Protein AF-A0A2W1BBW3-F1 (afdb_monomer_lite)

Secondary structure (DSSP, 8-state):
----HHHHIIIIITTTTT---PPTT-----PPP---SSPPPPP--PPPSEEEE--TT-SSPEEEETTTSBBTTSPBPTTSHHHHHHHHHHHHTTSPPPP-------TTS-TTSS-SS-TTS-TTSS--------------

InterPro domains:
  IPR002466 Adenosine deaminase/editase [PF02137] (9-95)
  IPR002466 Adenosine deaminase/editase [PS50141] (9-91)

pLDDT: mean 72.71, std 24.2, range [27.56, 95.0]

Foldseek 3Di:
DDDPVVVQCVQQVVCVVPDDDDDPPDDRDRDDDDDDPDDDDDDPDDDDQWAWADDPVDPDIAIAGNVPCDGPVRHHDCPDPVNVVVVVVVVPVPDDPDPPPPPPPPVPDDPPPPDPPPCPPPVDPDPPPDPPRPPPPPDD

Structure (mmCIF, N/CA/C/O backbone):
data_AF-A0A2W1BBW3-F1
#
_entry.id   AF-A0A2W1BBW3-F1
#
loop_
_atom_site.group_PDB
_atom_site.id
_atom_site.type_symbol
_atom_site.label_atom_id
_atom_site.label_alt_id
_atom_site.label_comp_id
_atom_site.label_asym_id
_atom_site.label_entity_id
_atom_site.label_seq_id
_atom_site.pdbx_PDB_ins_code
_atom_site.Cartn_x
_atom_site.Cartn_y
_atom_site.Cartn_z
_atom_site.occupancy
_atom_site.B_iso_or_equiv
_atom_site.auth_seq_id
_atom_site.auth_comp_id
_atom_site.auth_asym_id
_atom_site.auth_atom_id
_atom_site.pdbx_PDB_model_num
ATOM 1 N N . MET A 1 1 ? 25.800 12.587 1.551 1.00 49.25 1 MET A N 1
ATOM 2 C CA . MET A 1 1 ? 24.917 11.698 2.343 1.00 49.25 1 MET A CA 1
ATOM 3 C C . MET A 1 1 ? 25.154 10.276 1.869 1.00 49.25 1 MET A C 1
ATOM 5 O O . MET A 1 1 ? 24.979 10.025 0.685 1.00 49.25 1 MET A O 1
ATOM 9 N N . SER A 1 2 ? 25.646 9.383 2.730 1.00 53.69 2 SER A N 1
ATOM 10 C CA . SER A 1 2 ? 25.863 7.979 2.363 1.00 53.69 2 SER A CA 1
ATOM 11 C C . SER A 1 2 ? 24.514 7.246 2.245 1.00 53.69 2 SER A C 1
ATOM 13 O O . SER A 1 2 ? 23.645 7.451 3.097 1.00 53.69 2 SER A O 1
ATOM 15 N N . PRO A 1 3 ? 24.298 6.413 1.209 1.00 59.84 3 PRO A N 1
ATOM 16 C CA . PRO A 1 3 ? 23.085 5.605 1.088 1.00 59.84 3 PRO A CA 1
ATOM 17 C C . PRO A 1 3 ? 22.960 4.643 2.273 1.00 59.84 3 PRO A C 1
ATOM 19 O O . PRO A 1 3 ? 23.948 4.023 2.659 1.00 59.84 3 PRO A O 1
ATOM 22 N N . CYS A 1 4 ? 21.759 4.481 2.835 1.00 68.81 4 CYS A N 1
ATOM 23 C CA . CYS A 1 4 ? 21.488 3.480 3.871 1.00 68.81 4 CYS A CA 1
ATOM 24 C C . CYS A 1 4 ? 21.559 2.067 3.248 1.00 68.81 4 CYS A C 1
ATOM 26 O O . CYS A 1 4 ? 20.610 1.672 2.561 1.00 68.81 4 CYS A O 1
ATOM 28 N N . PRO A 1 5 ? 22.630 1.275 3.473 1.00 79.88 5 PRO A N 1
ATOM 29 C CA . PRO A 1 5 ? 22.895 0.071 2.673 1.00 79.88 5 PRO A CA 1
ATOM 30 C C . PRO A 1 5 ? 21.819 -1.003 2.855 1.00 79.88 5 PRO A C 1
ATOM 32 O O . PRO A 1 5 ? 21.435 -1.696 1.913 1.00 79.88 5 PRO A O 1
ATOM 35 N N . TRP A 1 6 ? 21.279 -1.099 4.071 1.00 87.06 6 TRP A N 1
ATOM 36 C CA . TRP A 1 6 ? 20.236 -2.054 4.435 1.00 87.06 6 TRP A CA 1
ATOM 37 C C . TRP A 1 6 ? 18.918 -1.792 3.707 1.00 87.06 6 TRP A C 1
ATOM 39 O O . TRP A 1 6 ? 18.293 -2.740 3.230 1.00 87.06 6 TRP A O 1
ATOM 49 N N . SER A 1 7 ? 18.527 -0.521 3.572 1.00 88.12 7 SER A N 1
ATOM 50 C CA . SER A 1 7 ? 17.299 -0.124 2.882 1.00 88.12 7 SER A CA 1
ATOM 51 C C . SER A 1 7 ? 17.415 -0.371 1.380 1.00 88.12 7 SER A C 1
ATOM 53 O O . SER A 1 7 ? 16.543 -1.018 0.808 1.00 88.12 7 SER A O 1
ATOM 55 N N . CYS A 1 8 ? 18.525 0.031 0.748 1.00 87.38 8 CYS A N 1
ATOM 56 C CA . CYS A 1 8 ? 18.758 -0.244 -0.677 1.00 87.38 8 CYS A CA 1
ATOM 57 C C . CYS A 1 8 ? 18.721 -1.751 -0.971 1.00 87.38 8 CYS A C 1
ATOM 59 O O . CYS A 1 8 ? 18.045 -2.200 -1.902 1.00 87.38 8 CYS A O 1
ATOM 61 N N . ARG A 1 9 ? 19.392 -2.546 -0.125 1.00 92.06 9 ARG A N 1
ATOM 62 C CA . ARG A 1 9 ? 19.375 -4.008 -0.217 1.00 92.06 9 ARG A CA 1
ATOM 63 C C . ARG A 1 9 ? 17.955 -4.564 -0.081 1.00 92.06 9 ARG A C 1
ATOM 65 O O . ARG A 1 9 ? 17.585 -5.439 -0.853 1.00 92.06 9 ARG A O 1
ATOM 72 N N . ALA A 1 10 ? 17.171 -4.089 0.886 1.00 92.44 10 ALA A N 1
ATOM 73 C CA . ALA A 1 10 ? 15.816 -4.583 1.130 1.00 92.44 10 ALA A CA 1
ATOM 74 C C . ALA A 1 10 ? 14.828 -4.259 0.002 1.00 92.44 10 ALA A C 1
ATOM 76 O O . ALA A 1 10 ? 14.017 -5.117 -0.328 1.00 92.44 10 ALA A O 1
ATOM 77 N N . ILE A 1 11 ? 14.906 -3.053 -0.569 1.00 91.50 11 ILE A N 1
ATOM 78 C CA . ILE A 1 11 ? 13.933 -2.561 -1.553 1.00 91.50 11 ILE A CA 1
ATOM 79 C C . ILE A 1 11 ? 14.164 -3.154 -2.947 1.00 91.50 11 ILE A C 1
ATOM 81 O O . ILE A 1 11 ? 13.206 -3.571 -3.588 1.00 91.50 11 ILE A O 1
ATOM 85 N N . CYS A 1 12 ? 15.410 -3.201 -3.427 1.00 90.44 12 CYS A N 1
ATOM 86 C CA . CYS A 1 12 ? 15.706 -3.699 -4.780 1.00 90.44 12 CYS A CA 1
ATOM 87 C C . CYS A 1 12 ? 16.948 -4.599 -4.857 1.00 90.44 12 CYS A C 1
ATOM 89 O O . CYS A 1 12 ? 16.969 -5.540 -5.647 1.00 90.44 12 CYS A O 1
ATOM 91 N N . GLY A 1 13 ? 17.961 -4.385 -4.009 1.00 90.31 13 GLY A N 1
ATOM 92 C CA . GLY A 1 13 ? 19.257 -5.060 -4.162 1.00 90.31 13 GLY A CA 1
ATOM 93 C C . GLY A 1 13 ? 19.244 -6.580 -3.940 1.00 90.31 13 GLY A C 1
ATOM 94 O O . GLY A 1 13 ? 20.046 -7.287 -4.537 1.00 90.31 13 GLY A O 1
ATOM 95 N N . ARG A 1 14 ? 18.342 -7.127 -3.110 1.00 93.06 14 ARG A N 1
ATOM 96 C CA . ARG A 1 14 ? 18.263 -8.589 -2.872 1.00 93.06 14 ARG A CA 1
ATOM 97 C C . ARG A 1 14 ? 17.847 -9.389 -4.105 1.00 93.06 14 ARG A C 1
ATOM 99 O O . ARG A 1 14 ? 18.249 -10.540 -4.220 1.00 93.06 14 ARG A O 1
ATOM 106 N N . ILE A 1 15 ? 17.021 -8.803 -4.967 1.00 92.62 15 ILE A N 1
ATOM 107 C CA . ILE A 1 15 ? 16.443 -9.481 -6.136 1.00 92.62 15 ILE A CA 1
ATOM 108 C C . ILE A 1 15 ? 17.166 -9.129 -7.435 1.00 92.62 15 ILE A C 1
ATOM 110 O O . ILE A 1 15 ? 16.968 -9.795 -8.442 1.00 92.62 15 ILE A O 1
ATOM 114 N N . GLU A 1 16 ? 18.025 -8.113 -7.403 1.00 91.62 16 GLU A N 1
ATOM 115 C CA . GLU A 1 16 ? 18.719 -7.555 -8.561 1.00 91.62 16 GLU A CA 1
ATOM 116 C C . GLU A 1 16 ? 19.478 -8.595 -9.393 1.00 91.62 16 GLU A C 1
ATOM 118 O O . GLU A 1 16 ? 19.398 -8.566 -10.614 1.00 91.62 16 GLU A O 1
ATOM 123 N N . ALA A 1 17 ? 20.166 -9.538 -8.747 1.00 89.44 17 ALA A N 1
ATOM 124 C CA . ALA A 1 17 ? 20.922 -10.579 -9.444 1.00 89.44 17 ALA A CA 1
ATOM 125 C C . ALA A 1 17 ? 20.040 -11.689 -10.050 1.00 89.44 17 ALA A C 1
ATOM 127 O O . ALA A 1 17 ? 20.512 -12.453 -10.887 1.00 89.44 17 ALA A O 1
ATOM 128 N N . TYR A 1 18 ? 18.780 -11.799 -9.618 1.00 90.25 18 TYR A N 1
ATOM 129 C CA . TYR A 1 18 ? 17.866 -12.881 -10.000 1.00 90.25 18 TYR A CA 1
ATOM 130 C C . TYR A 1 18 ? 16.769 -12.422 -10.963 1.00 90.25 18 TYR A C 1
ATOM 132 O O . TYR A 1 18 ? 16.128 -13.251 -11.604 1.00 90.25 18 TYR A O 1
ATOM 140 N N . ILE A 1 19 ? 16.532 -11.112 -11.054 1.00 89.62 19 ILE A N 1
ATOM 141 C CA . ILE A 1 19 ? 15.501 -10.537 -11.910 1.00 89.62 19 ILE A CA 1
ATOM 142 C C . ILE A 1 19 ? 16.100 -10.171 -13.270 1.00 89.62 19 ILE A C 1
ATOM 144 O O . ILE A 1 19 ? 16.796 -9.172 -13.434 1.00 89.62 19 ILE A O 1
ATOM 148 N N . SER A 1 20 ? 15.832 -11.006 -14.267 1.00 86.06 20 SER A N 1
ATOM 149 C CA . SER A 1 20 ? 16.217 -10.785 -15.660 1.00 86.06 20 SER A CA 1
ATOM 150 C C . SER A 1 20 ? 15.004 -10.964 -16.575 1.00 86.06 20 SER A C 1
ATOM 152 O O . SER A 1 20 ? 13.997 -11.550 -16.182 1.00 86.06 20 SER A O 1
ATOM 154 N N . CYS A 1 21 ? 15.080 -10.417 -17.790 1.00 87.19 21 CYS A N 1
ATOM 155 C CA . CYS A 1 21 ? 14.070 -10.619 -18.837 1.00 87.19 21 CYS A CA 1
ATOM 156 C C . CYS A 1 21 ? 12.637 -10.177 -18.466 1.00 87.19 21 CYS A C 1
ATOM 158 O O . CYS A 1 21 ? 11.667 -10.836 -18.837 1.00 87.19 21 CYS A O 1
ATOM 160 N N . LEU A 1 22 ? 12.485 -9.051 -17.757 1.00 85.12 22 LEU A N 1
ATOM 161 C CA . LEU A 1 22 ? 11.165 -8.462 -17.526 1.00 85.12 22 LEU A CA 1
ATOM 162 C C . LEU A 1 22 ? 10.555 -8.002 -18.860 1.00 85.12 22 LEU A C 1
ATOM 164 O O . LEU A 1 22 ? 11.232 -7.323 -19.638 1.00 85.12 22 LEU A O 1
ATOM 168 N N . PRO A 1 23 ? 9.289 -8.346 -19.141 1.00 87.44 23 PRO A N 1
ATOM 169 C CA . PRO A 1 23 ? 8.652 -7.906 -20.365 1.00 87.44 23 PRO A CA 1
ATOM 170 C C . PRO A 1 23 ? 8.393 -6.388 -20.304 1.00 87.44 23 PRO A C 1
ATOM 172 O O . PRO A 1 23 ? 8.046 -5.870 -19.241 1.00 87.44 23 PRO A O 1
ATOM 175 N N . PRO A 1 24 ? 8.513 -5.643 -21.415 1.00 81.50 24 PRO A N 1
ATOM 176 C CA . PRO A 1 24 ? 8.148 -4.227 -21.433 1.00 81.50 24 PRO A CA 1
ATOM 177 C C . PRO A 1 24 ? 6.686 -4.011 -20.985 1.00 81.50 24 PRO A C 1
ATOM 179 O O . PRO A 1 24 ? 5.826 -4.830 -21.324 1.00 81.50 24 PRO A O 1
ATOM 182 N N . PRO A 1 25 ? 6.360 -2.934 -20.238 1.00 86.06 25 PRO A N 1
ATOM 183 C CA . PRO A 1 25 ? 7.211 -1.829 -19.768 1.00 86.06 25 PRO A CA 1
ATOM 184 C C . PRO A 1 25 ? 7.861 -2.070 -18.386 1.00 86.06 25 PRO A C 1
ATOM 186 O O . PRO A 1 25 ? 8.369 -1.135 -17.756 1.00 86.06 25 PRO A O 1
ATOM 189 N N . PHE A 1 26 ? 7.801 -3.299 -17.871 1.00 87.94 26 PHE A N 1
ATOM 190 C CA . PHE A 1 26 ? 8.253 -3.612 -16.521 1.00 87.94 26 PHE A CA 1
ATOM 191 C C . PHE A 1 26 ? 9.779 -3.584 -16.429 1.00 87.94 26 PHE A C 1
ATOM 193 O O . PHE A 1 26 ? 10.493 -4.097 -17.286 1.00 87.94 26 PHE A O 1
ATOM 200 N N . HIS A 1 27 ? 10.282 -2.983 -15.358 1.00 88.44 27 HIS A N 1
ATOM 201 C CA . HIS A 1 27 ? 11.704 -2.912 -15.052 1.00 88.44 27 HIS A CA 1
ATOM 202 C C . HIS A 1 27 ? 11.895 -2.876 -13.534 1.00 88.44 27 HIS A C 1
ATOM 204 O O . HIS A 1 27 ? 10.984 -2.514 -12.785 1.00 88.44 27 HIS A O 1
ATOM 210 N N . LEU A 1 28 ? 13.088 -3.244 -13.065 1.00 90.25 28 LEU A N 1
ATOM 211 C CA . LEU A 1 28 ? 13.433 -3.120 -11.652 1.00 90.25 28 LEU A CA 1
ATOM 212 C C . LEU A 1 28 ? 13.624 -1.638 -11.297 1.00 90.25 28 LEU A C 1
ATOM 214 O O . LEU A 1 28 ? 14.643 -1.035 -11.638 1.00 90.25 28 LEU A O 1
ATOM 218 N N . ALA A 1 29 ? 12.650 -1.056 -10.599 1.00 90.56 29 ALA A N 1
ATOM 219 C CA . ALA A 1 29 ? 12.726 0.325 -10.139 1.00 90.56 29 ALA A CA 1
ATOM 220 C C . ALA A 1 29 ? 13.730 0.483 -8.981 1.00 90.56 29 ALA A C 1
ATOM 222 O O . ALA A 1 29 ? 13.730 -0.292 -8.021 1.00 90.56 29 ALA A O 1
ATOM 223 N N . ARG A 1 30 ? 14.558 1.534 -9.049 1.00 88.81 30 ARG A N 1
ATOM 224 C CA . ARG A 1 30 ? 15.504 1.929 -7.990 1.00 88.81 30 ARG A CA 1
ATOM 225 C C . ARG A 1 30 ? 15.132 3.309 -7.456 1.00 88.81 30 ARG A C 1
ATOM 227 O O . ARG A 1 30 ? 15.626 4.311 -7.973 1.00 88.81 30 ARG A O 1
ATOM 234 N N . PR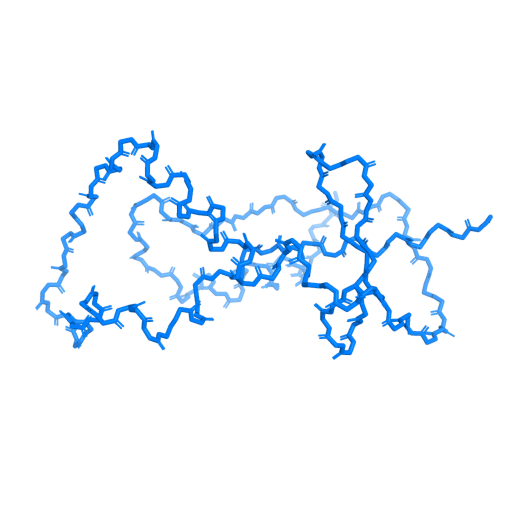O A 1 31 ? 14.229 3.389 -6.468 1.00 89.50 31 PRO A N 1
ATOM 235 C CA . PRO A 1 31 ? 13.813 4.674 -5.932 1.00 89.50 31 PRO A CA 1
ATOM 236 C C . PRO A 1 31 ? 14.969 5.360 -5.198 1.00 89.50 31 PRO A C 1
ATOM 238 O O . PRO A 1 31 ? 15.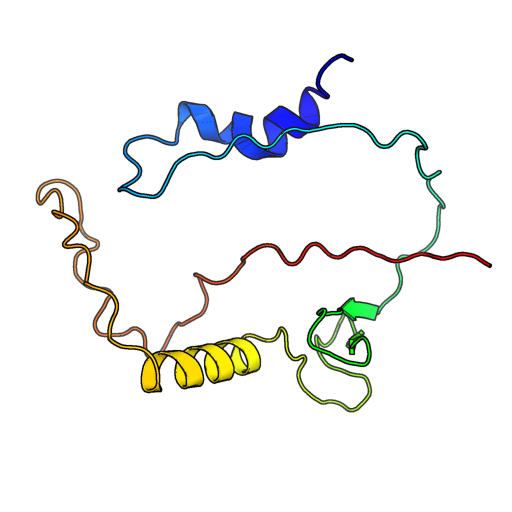822 4.704 -4.594 1.00 89.50 31 PRO A O 1
ATOM 241 N N . LEU A 1 32 ? 14.969 6.693 -5.209 1.00 89.94 32 LEU A N 1
ATOM 242 C CA . LEU A 1 32 ? 15.863 7.475 -4.365 1.00 89.94 32 LEU A CA 1
ATOM 243 C C . LEU A 1 32 ? 15.470 7.261 -2.899 1.00 89.94 32 LEU A C 1
ATOM 245 O O . LEU A 1 32 ? 14.353 7.579 -2.494 1.00 89.94 32 LEU A O 1
ATOM 249 N N . LEU A 1 33 ? 16.397 6.732 -2.104 1.00 87.62 33 LEU A N 1
ATOM 250 C CA . LEU A 1 33 ? 16.202 6.532 -0.672 1.00 87.62 33 LEU A CA 1
ATOM 251 C C . LEU A 1 33 ? 16.944 7.623 0.096 1.00 87.62 33 LEU A C 1
ATOM 253 O O . LEU A 1 33 ? 18.145 7.818 -0.088 1.00 87.62 33 LEU A O 1
ATOM 257 N N . SER A 1 34 ? 16.230 8.311 0.980 1.00 87.38 34 SER A N 1
ATOM 258 C CA . SER A 1 34 ? 16.795 9.321 1.869 1.00 87.38 34 SER A CA 1
ATOM 259 C C . SER A 1 34 ? 16.296 9.106 3.290 1.00 87.38 34 SER A C 1
ATOM 261 O O . SER A 1 34 ? 15.215 8.562 3.515 1.00 87.38 34 SER A O 1
ATOM 263 N N . ARG A 1 35 ? 17.100 9.540 4.256 1.00 84.44 35 ARG A N 1
ATOM 264 C CA . ARG A 1 35 ? 16.702 9.580 5.660 1.00 84.44 35 ARG A CA 1
ATOM 265 C C . ARG A 1 35 ? 15.945 10.881 5.914 1.00 84.44 35 ARG A C 1
ATOM 267 O O . ARG A 1 35 ? 16.359 11.933 5.430 1.00 84.44 35 ARG A O 1
ATOM 274 N N . ALA A 1 36 ? 14.879 10.819 6.706 1.00 84.75 36 ALA A N 1
ATOM 275 C CA . ALA A 1 36 ? 14.222 12.019 7.208 1.00 84.75 36 ALA A CA 1
ATOM 276 C C . ALA A 1 36 ? 15.208 12.889 8.017 1.00 84.75 36 ALA A C 1
ATOM 278 O O . ALA A 1 36 ? 16.132 12.373 8.652 1.00 84.75 36 ALA A O 1
ATOM 279 N N . ALA A 1 37 ? 15.025 14.213 7.979 1.00 87.75 37 ALA A N 1
ATOM 280 C CA . ALA A 1 37 ? 15.891 15.157 8.692 1.00 87.75 37 ALA A CA 1
ATOM 281 C C . ALA A 1 37 ? 15.808 14.982 10.217 1.00 87.75 37 ALA A C 1
ATOM 283 O O . ALA A 1 37 ? 16.820 15.076 10.908 1.00 87.75 37 ALA A O 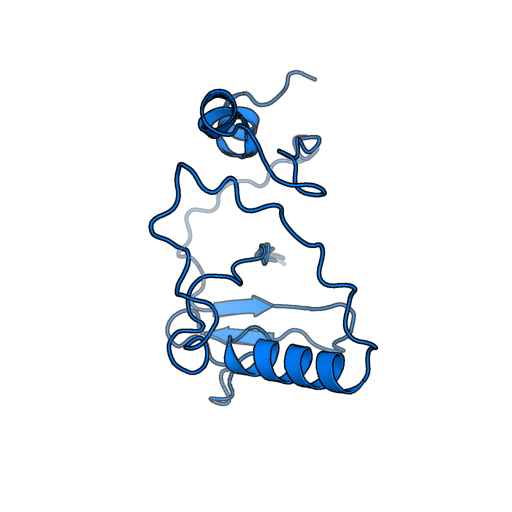1
ATOM 284 N N . SER A 1 38 ? 14.610 14.673 10.716 1.00 89.25 38 SER A N 1
ATOM 285 C CA . SER A 1 38 ? 14.364 14.282 12.099 1.00 89.25 38 SER A CA 1
ATOM 286 C C . SER A 1 38 ? 14.040 12.793 12.155 1.00 89.25 38 SER A C 1
ATOM 288 O O . SER A 1 38 ? 13.260 12.298 11.340 1.00 89.25 38 SER A O 1
ATOM 290 N N . ALA A 1 39 ? 14.658 12.084 13.096 1.00 84.38 39 ALA A N 1
ATOM 291 C CA . ALA A 1 39 ? 14.347 10.688 13.362 1.00 84.38 39 ALA A CA 1
ATOM 292 C C . ALA A 1 39 ? 13.312 10.610 14.486 1.00 84.38 39 ALA A C 1
ATOM 294 O O . ALA A 1 39 ? 13.503 11.200 15.548 1.00 84.38 39 ALA A O 1
ATOM 295 N N . GLU A 1 40 ? 12.234 9.869 14.253 1.00 88.88 40 GLU A N 1
ATOM 296 C CA . GLU A 1 40 ? 11.242 9.584 15.283 1.00 88.88 40 GLU A CA 1
ATOM 297 C C . GLU A 1 40 ? 11.860 8.683 16.361 1.00 88.88 40 GLU A C 1
ATOM 299 O O . GLU A 1 40 ? 12.494 7.664 16.063 1.00 88.88 40 GLU A O 1
ATOM 304 N N . ALA A 1 41 ? 11.721 9.087 17.623 1.00 89.44 41 ALA A N 1
ATOM 305 C CA . ALA A 1 41 ? 12.192 8.292 18.745 1.00 89.44 41 ALA A CA 1
ATOM 306 C C . ALA A 1 41 ? 11.260 7.095 18.948 1.00 89.44 41 ALA A C 1
ATOM 308 O O . ALA A 1 41 ? 10.039 7.226 18.940 1.00 89.44 41 ALA A O 1
ATOM 309 N N . ARG A 1 42 ? 11.839 5.913 19.173 1.00 88.19 42 ARG A N 1
ATOM 310 C CA . ARG A 1 42 ? 11.046 4.716 19.445 1.00 88.19 42 ARG A CA 1
ATOM 311 C C . ARG A 1 42 ? 10.365 4.848 20.807 1.00 88.19 42 ARG A C 1
ATOM 313 O O . ARG A 1 42 ? 11.047 4.934 21.826 1.00 88.19 42 ARG A O 1
ATOM 320 N N . THR A 1 43 ? 9.041 4.771 20.832 1.00 88.62 43 THR A N 1
ATOM 321 C CA . THR A 1 43 ? 8.263 4.640 22.066 1.00 88.62 43 THR A CA 1
ATOM 322 C C . THR A 1 43 ? 7.987 3.154 22.339 1.00 88.62 43 THR A C 1
ATOM 324 O O . THR A 1 43 ? 7.474 2.444 21.470 1.00 88.62 43 THR A O 1
ATOM 327 N N . PRO A 1 44 ? 8.360 2.611 23.512 1.00 85.75 44 PRO A N 1
ATOM 328 C CA . PRO A 1 44 ? 8.027 1.240 23.883 1.00 85.75 44 PRO A CA 1
ATOM 329 C C . PRO A 1 44 ? 6.557 1.173 24.323 1.00 85.75 44 PRO A C 1
ATOM 331 O O . PRO A 1 44 ? 6.249 1.120 25.509 1.00 85.75 44 PRO A O 1
ATOM 334 N N . ALA A 1 45 ? 5.641 1.214 23.360 1.00 91.12 45 ALA A N 1
ATOM 335 C CA . ALA A 1 45 ? 4.207 1.072 23.583 1.00 91.12 45 ALA A CA 1
ATOM 336 C C . ALA A 1 45 ? 3.650 -0.099 22.765 1.00 91.12 45 ALA A C 1
ATOM 338 O O . ALA A 1 45 ? 4.230 -0.515 21.758 1.00 91.12 45 ALA A O 1
ATOM 339 N N . ARG A 1 46 ? 2.514 -0.649 23.206 1.00 88.88 46 ARG A N 1
ATOM 340 C CA . ARG A 1 46 ? 1.771 -1.634 22.414 1.00 88.88 46 ARG A CA 1
ATOM 341 C C . ARG A 1 46 ? 1.223 -0.938 21.168 1.00 88.88 46 ARG A C 1
ATOM 343 O O . ARG A 1 46 ? 0.604 0.115 21.289 1.00 88.88 46 ARG A O 1
ATOM 350 N N . ALA A 1 47 ? 1.418 -1.552 20.004 1.00 89.38 47 ALA A N 1
ATOM 351 C CA . ALA A 1 47 ? 0.844 -1.054 18.761 1.00 89.38 47 ALA A CA 1
ATOM 352 C C . ALA A 1 47 ? -0.696 -0.983 18.856 1.00 89.38 47 ALA A C 1
ATOM 354 O O . ALA A 1 47 ? -1.310 -1.871 19.470 1.00 89.38 47 ALA A O 1
ATOM 355 N N . PRO A 1 48 ? -1.327 0.046 18.269 1.00 90.62 48 PRO A N 1
ATOM 356 C CA . PRO A 1 48 ? -2.779 0.164 18.240 1.00 90.62 48 PRO A CA 1
ATOM 357 C C . PRO A 1 48 ? -3.423 -1.028 17.513 1.00 90.62 48 PRO A C 1
ATOM 359 O O . PRO A 1 48 ? -2.856 -1.599 16.585 1.00 90.62 48 PRO A O 1
ATOM 362 N N . SER A 1 49 ? -4.637 -1.412 17.924 1.00 93.44 49 SER A N 1
ATOM 363 C CA . SER A 1 49 ? -5.414 -2.501 17.298 1.00 93.44 49 SER A CA 1
ATOM 364 C C . SER A 1 49 ? -6.265 -2.044 16.108 1.00 93.44 49 SER A C 1
ATOM 366 O O . SER A 1 49 ? -7.145 -2.773 15.648 1.00 93.44 49 SER A O 1
ATOM 368 N N . PHE A 1 50 ? -6.007 -0.844 15.599 1.00 94.00 50 PHE A N 1
ATOM 369 C CA . PHE A 1 50 ? -6.680 -0.272 14.445 1.00 94.00 50 PHE A CA 1
ATOM 370 C C . PHE A 1 50 ? -5.653 0.231 13.438 1.00 94.00 50 PHE A C 1
ATOM 372 O O . PHE A 1 50 ? -4.488 0.455 13.755 1.00 94.00 50 PHE A O 1
ATOM 379 N N . SER A 1 51 ? -6.120 0.435 12.220 1.00 93.56 51 SER A N 1
ATOM 380 C CA . SER A 1 51 ? -5.383 1.044 11.139 1.00 93.56 51 SER A CA 1
ATOM 381 C C . SER A 1 51 ? -6.203 2.173 10.534 1.00 93.56 51 SER A C 1
ATOM 383 O O . SER A 1 51 ? -7.428 2.084 10.451 1.00 93.56 51 SER A O 1
ATOM 385 N N . VAL A 1 52 ? -5.527 3.243 10.129 1.00 94.31 52 VAL A N 1
ATOM 386 C CA . VAL A 1 52 ? -6.151 4.411 9.511 1.00 94.31 52 VAL A CA 1
ATOM 387 C C . VAL A 1 52 ? -5.756 4.445 8.044 1.00 94.31 52 VAL A C 1
ATOM 389 O O . VAL A 1 52 ? -4.571 4.439 7.714 1.00 94.31 52 VAL A O 1
ATOM 392 N N . ALA A 1 53 ? -6.746 4.498 7.162 1.00 91.94 53 ALA A N 1
ATOM 393 C CA . ALA A 1 53 ? -6.534 4.612 5.728 1.00 91.94 53 ALA A CA 1
ATOM 394 C C . ALA A 1 53 ? -7.205 5.872 5.191 1.00 91.94 53 ALA A C 1
ATOM 396 O O . ALA A 1 53 ? -8.370 6.138 5.472 1.00 91.94 53 ALA A O 1
ATOM 397 N N . TRP A 1 54 ? -6.491 6.643 4.376 1.00 92.69 54 TRP A N 1
ATOM 398 C CA . TRP A 1 54 ? -7.044 7.829 3.731 1.00 92.69 54 TRP A CA 1
ATOM 399 C C . TRP A 1 54 ? -6.631 7.892 2.265 1.00 92.69 54 TRP A C 1
ATOM 401 O O . TRP A 1 54 ? -5.531 7.496 1.887 1.00 92.69 54 TRP A O 1
ATOM 411 N N . CYS A 1 55 ? -7.538 8.386 1.432 1.00 86.25 55 CYS A N 1
ATOM 412 C CA . CYS A 1 55 ? -7.305 8.655 0.021 1.00 86.25 55 CYS A CA 1
ATOM 413 C C . CYS A 1 55 ? -7.724 10.096 -0.255 1.00 86.25 55 CYS A C 1
ATOM 415 O O . CYS A 1 55 ? -8.764 10.522 0.234 1.00 86.25 55 CYS A O 1
ATOM 417 N N . ALA A 1 56 ? -6.982 10.816 -1.099 1.00 87.56 56 ALA A N 1
ATOM 418 C CA . ALA A 1 56 ? -7.272 12.217 -1.425 1.00 87.56 56 ALA A CA 1
ATOM 419 C C . ALA A 1 56 ? -8.681 12.449 -2.005 1.00 87.56 56 ALA A C 1
ATOM 421 O O . ALA A 1 56 ? -9.223 13.544 -1.920 1.00 87.56 56 ALA A O 1
ATOM 422 N N . THR A 1 57 ? -9.288 11.413 -2.584 1.00 84.56 57 THR A N 1
ATOM 423 C CA . THR A 1 57 ? -10.655 11.450 -3.116 1.00 84.56 57 THR A CA 1
ATOM 424 C C . THR A 1 57 ? -11.734 11.285 -2.042 1.00 84.56 57 THR A C 1
ATOM 426 O O . THR A 1 57 ? -12.913 11.321 -2.379 1.00 84.56 57 THR A O 1
ATOM 429 N N . GLN A 1 58 ? -11.361 11.019 -0.787 1.00 85.38 58 GLN A N 1
ATOM 430 C CA . GLN A 1 58 ? -12.283 10.786 0.321 1.00 85.38 58 GLN A CA 1
ATOM 431 C C . GLN A 1 58 ? -12.257 11.963 1.303 1.00 85.38 58 GLN A C 1
ATOM 433 O O . GLN A 1 58 ? -11.174 12.423 1.679 1.00 85.38 58 GLN A O 1
ATOM 438 N N . PRO A 1 59 ? -13.431 12.431 1.766 1.00 89.50 59 PRO A N 1
ATOM 439 C CA . PRO A 1 59 ? -13.504 13.551 2.699 1.00 89.50 59 PRO A CA 1
ATOM 440 C C . PRO A 1 59 ? -12.998 13.187 4.100 1.00 89.50 59 PRO A C 1
ATOM 442 O O . PRO A 1 59 ? -12.545 14.064 4.828 1.00 89.50 59 PRO A O 1
ATOM 445 N N . LEU A 1 60 ? -13.074 11.908 4.484 1.00 90.69 60 LEU A N 1
ATOM 446 C CA . LEU A 1 60 ? -12.710 11.417 5.812 1.00 90.69 60 LEU A CA 1
ATOM 447 C C . LEU A 1 60 ? -11.857 10.143 5.717 1.00 90.69 60 LEU A C 1
ATOM 449 O O . LEU A 1 60 ? -12.004 9.382 4.756 1.00 90.69 60 LEU A O 1
ATOM 453 N N . PRO A 1 61 ? -10.961 9.901 6.692 1.00 91.88 61 PRO A N 1
ATOM 454 C CA . PRO A 1 61 ? -10.221 8.650 6.792 1.00 91.88 61 PRO A CA 1
ATOM 455 C C . PRO A 1 61 ? -11.123 7.493 7.246 1.00 91.88 61 PRO A C 1
ATOM 457 O O . PRO A 1 61 ? -12.045 7.675 8.041 1.00 91.88 61 PRO A O 1
ATOM 460 N N . GLU A 1 62 ? -10.813 6.284 6.787 1.00 93.25 62 GLU A N 1
ATOM 461 C CA . GLU A 1 62 ? -11.390 5.047 7.303 1.00 93.25 62 GLU A CA 1
ATOM 462 C C . GLU A 1 62 ? -10.605 4.559 8.519 1.00 93.25 62 GLU A C 1
ATOM 464 O O . GLU A 1 62 ? -9.376 4.469 8.480 1.00 93.25 62 GLU A O 1
ATOM 469 N N . LEU A 1 63 ? -11.331 4.182 9.570 1.00 94.56 63 LEU A N 1
ATOM 470 C CA . LEU A 1 63 ? -10.783 3.478 10.723 1.00 94.56 63 LEU A CA 1
ATOM 471 C C . LEU A 1 63 ? -11.104 1.988 10.594 1.00 94.56 63 LEU A C 1
ATOM 473 O O . LEU A 1 63 ? -12.271 1.600 10.593 1.00 94.56 63 LEU A O 1
ATOM 477 N N . ILE A 1 64 ? -10.071 1.164 10.469 1.00 95.00 64 ILE A N 1
ATOM 478 C CA . ILE A 1 64 ? -10.174 -0.267 10.188 1.00 95.00 64 ILE A CA 1
ATOM 479 C C . ILE A 1 64 ? -9.637 -1.032 11.389 1.00 95.00 64 ILE A C 1
ATOM 481 O O . ILE A 1 64 ? -8.493 -0.840 11.792 1.00 95.00 64 ILE A O 1
ATOM 485 N N . ASN A 1 65 ? -10.418 -1.946 11.945 1.00 93.06 65 ASN A N 1
ATOM 486 C CA . ASN A 1 65 ? -9.939 -2.827 12.998 1.00 93.06 65 ASN A CA 1
ATOM 487 C C . ASN A 1 65 ? -8.900 -3.802 12.420 1.00 93.06 65 ASN A C 1
ATOM 489 O O . ASN A 1 65 ? -9.191 -4.556 11.489 1.00 93.06 65 ASN A O 1
ATOM 493 N N . ALA A 1 66 ? -7.688 -3.806 12.978 1.00 91.81 66 ALA A N 1
ATOM 494 C CA . ALA A 1 66 ? -6.568 -4.581 12.444 1.00 91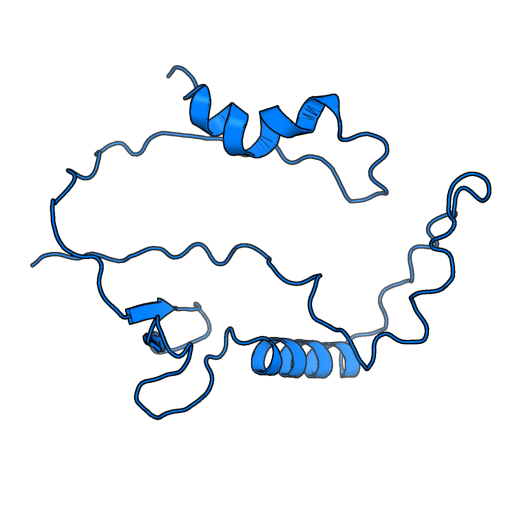.81 66 ALA A CA 1
ATOM 495 C C . ALA A 1 66 ? -6.773 -6.103 12.569 1.00 91.81 66 ALA A C 1
ATOM 497 O O . ALA A 1 66 ? -6.126 -6.869 11.861 1.00 91.81 66 ALA A O 1
ATOM 498 N N . THR A 1 67 ? -7.681 -6.543 13.446 1.00 91.88 67 THR A N 1
ATOM 499 C CA . THR A 1 67 ? -7.988 -7.966 13.655 1.00 91.88 67 THR A CA 1
ATOM 500 C C . THR A 1 67 ? -9.064 -8.457 12.689 1.00 91.88 67 THR A C 1
ATOM 502 O O . THR A 1 67 ? -8.969 -9.567 12.173 1.00 91.88 67 THR A O 1
ATOM 505 N N . THR A 1 68 ? -10.097 -7.648 12.434 1.00 93.00 68 THR A N 1
ATOM 506 C CA . THR A 1 68 ? -11.243 -8.056 11.599 1.00 93.00 68 THR A CA 1
ATOM 507 C C . THR A 1 68 ? -11.140 -7.586 10.148 1.00 93.00 68 THR A C 1
ATOM 509 O O . THR A 1 68 ? -11.832 -8.127 9.284 1.00 93.00 68 THR A O 1
ATOM 512 N N . GLY A 1 69 ? -10.311 -6.576 9.869 1.00 90.94 69 GLY A N 1
ATOM 513 C CA . GLY A 1 69 ? -10.175 -5.955 8.549 1.00 90.94 69 GLY A CA 1
ATOM 514 C C . GLY A 1 69 ? -11.394 -5.133 8.112 1.00 90.94 69 GLY A C 1
ATOM 515 O O . GLY A 1 69 ? -11.562 -4.871 6.919 1.00 90.94 69 GLY A O 1
ATOM 516 N N . LYS A 1 70 ? -12.269 -4.756 9.050 1.00 93.75 70 LYS A N 1
ATOM 517 C CA . LYS A 1 70 ? -13.522 -4.026 8.801 1.00 93.75 70 LYS A CA 1
ATOM 518 C C . LYS A 1 70 ? -13.571 -2.730 9.602 1.00 93.75 70 LYS A C 1
ATOM 520 O O . LYS A 1 70 ? -12.815 -2.563 10.558 1.00 93.75 70 LYS A O 1
ATOM 525 N N . LEU A 1 71 ? -14.473 -1.834 9.220 1.00 93.81 71 LEU A N 1
ATOM 526 C CA . LEU A 1 71 ? -14.796 -0.656 10.021 1.00 93.81 71 LEU A CA 1
ATOM 527 C C . LEU A 1 71 ? -15.514 -1.073 11.313 1.00 93.81 71 LEU A C 1
ATOM 529 O O . LEU A 1 71 ? -16.119 -2.145 11.376 1.00 93.81 71 LEU A O 1
ATOM 533 N N . GLU A 1 72 ? -15.524 -0.188 12.310 1.00 90.62 72 GLU A N 1
ATOM 534 C CA . GLU A 1 72 ? -16.291 -0.372 13.557 1.00 90.62 72 GLU A CA 1
ATOM 535 C C . GLU A 1 72 ? -17.798 -0.569 13.301 1.00 90.62 72 GLU A C 1
ATOM 537 O O . GLU A 1 72 ? -18.477 -1.283 14.031 1.00 90.62 72 GLU A O 1
ATOM 542 N N . SER A 1 73 ? -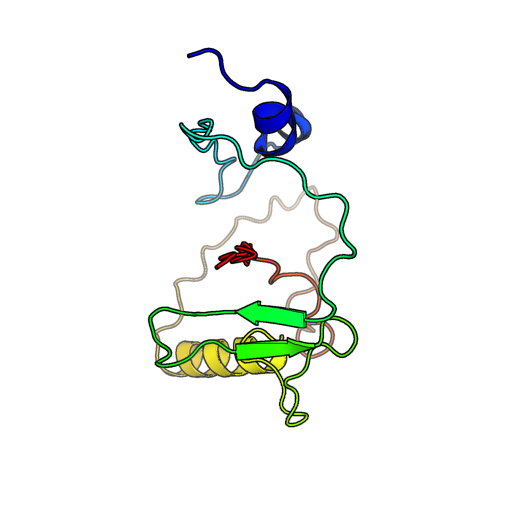18.322 -0.022 12.200 1.00 90.62 73 SER A N 1
ATOM 543 C CA . SER A 1 73 ? -19.702 -0.244 11.740 1.00 90.62 73 SER A CA 1
ATOM 544 C C . SER A 1 73 ? -19.955 -1.641 11.147 1.00 90.62 73 SER A C 1
ATOM 546 O O . SER A 1 73 ? -21.059 -1.926 10.684 1.00 90.62 73 SER A O 1
ATOM 548 N N . GLY A 1 74 ? -18.933 -2.500 11.084 1.00 92.25 74 GLY A N 1
ATOM 549 C CA . GLY A 1 74 ? -18.977 -3.815 10.441 1.00 92.25 74 GLY A CA 1
ATOM 550 C C . GLY A 1 74 ? -18.880 -3.776 8.911 1.00 92.25 74 GLY A C 1
ATOM 551 O O . GLY A 1 74 ? -18.855 -4.834 8.275 1.00 92.25 74 GLY A O 1
ATOM 552 N N . GLN A 1 75 ? -18.801 -2.585 8.312 1.00 92.44 75 GLN A N 1
ATOM 553 C CA . GLN A 1 75 ? -18.682 -2.412 6.864 1.00 92.44 75 GLN A CA 1
ATOM 554 C C . GLN A 1 75 ? -17.284 -2.803 6.354 1.00 92.44 75 GLN A C 1
ATOM 556 O O . GLN A 1 75 ? -16.289 -2.636 7.070 1.00 92.44 75 GLN A O 1
ATOM 561 N N . PRO A 1 76 ? -17.175 -3.329 5.121 1.00 92.38 76 PRO A N 1
ATOM 562 C CA . PRO A 1 76 ? -15.879 -3.598 4.511 1.00 92.38 76 PRO A CA 1
ATOM 563 C C . PRO A 1 76 ? -15.141 -2.289 4.203 1.00 92.38 76 PRO A C 1
ATOM 565 O O . PRO A 1 76 ? -15.758 -1.309 3.796 1.00 92.38 76 PRO A O 1
ATOM 568 N N . SER A 1 77 ? -13.813 -2.287 4.341 1.00 91.88 77 SER A N 1
ATOM 569 C CA . SER A 1 77 ? -12.990 -1.145 3.919 1.00 91.88 77 SER A CA 1
ATOM 570 C C . SER A 1 77 ? -13.074 -0.921 2.406 1.00 91.88 77 SER A C 1
ATOM 572 O O . SER A 1 77 ? -13.177 -1.874 1.621 1.00 91.88 77 SER A O 1
ATOM 574 N N . LEU A 1 78 ? -12.929 0.329 1.965 1.00 89.25 78 LEU A N 1
ATOM 575 C CA . LEU A 1 78 ? -12.734 0.652 0.551 1.00 89.25 78 LEU A CA 1
ATOM 576 C C . LEU A 1 78 ? -11.482 -0.018 -0.041 1.00 89.25 78 LEU A C 1
ATOM 578 O O . LEU A 1 78 ? -11.422 -0.240 -1.254 1.00 89.25 78 LEU A O 1
ATOM 582 N N . LEU A 1 79 ? -10.503 -0.368 0.793 1.00 90.38 79 LEU A N 1
ATOM 583 C CA . LEU A 1 79 ? -9.269 -1.056 0.410 1.00 90.38 79 LEU A CA 1
ATOM 584 C C . LEU A 1 79 ? -9.403 -2.582 0.365 1.00 90.38 79 LEU A C 1
ATOM 586 O O . LEU A 1 79 ? -8.454 -3.265 -0.018 1.00 90.38 79 LEU A O 1
ATOM 590 N N . CYS A 1 80 ? -10.553 -3.146 0.750 1.00 91.31 80 CYS A N 1
ATOM 591 C CA . CYS A 1 80 ? -10.736 -4.589 0.660 1.00 91.31 80 CYS A CA 1
ATOM 592 C C . CYS A 1 80 ? -10.785 -5.050 -0.809 1.00 91.31 80 CYS A C 1
ATOM 594 O O . CYS A 1 80 ? -11.118 -4.282 -1.720 1.00 91.31 80 CYS A O 1
ATOM 596 N N . LYS A 1 81 ? -10.490 -6.337 -1.038 1.00 89.31 81 LYS A N 1
ATOM 597 C CA . LYS A 1 81 ? -10.452 -6.937 -2.384 1.00 89.31 81 LYS A CA 1
ATOM 598 C C . LYS A 1 81 ? -11.750 -6.688 -3.155 1.00 89.31 81 LYS A C 1
ATOM 600 O O . LYS A 1 81 ? -11.705 -6.309 -4.321 1.00 89.31 81 LYS A O 1
ATOM 605 N N . GLN A 1 82 ? -12.897 -6.848 -2.496 1.00 91.81 82 GLN A N 1
ATOM 606 C CA . GLN A 1 82 ? -14.220 -6.672 -3.094 1.00 91.81 82 GLN A CA 1
ATOM 607 C C . GLN A 1 82 ? -14.451 -5.222 -3.548 1.00 91.81 82 GLN A C 1
ATOM 609 O O . GLN A 1 82 ? -14.858 -4.989 -4.685 1.00 91.81 82 GLN A O 1
ATOM 614 N N . SER A 1 83 ? -14.129 -4.245 -2.698 1.00 91.06 83 SER A N 1
ATOM 615 C CA . SER A 1 83 ? -14.262 -2.816 -3.005 1.00 91.06 83 SER A CA 1
ATOM 616 C C . SER A 1 83 ? -13.314 -2.372 -4.125 1.00 91.06 83 SER A C 1
ATOM 618 O O . SER A 1 83 ? -13.694 -1.581 -4.993 1.00 91.06 83 SER A O 1
ATOM 620 N N . MET A 1 84 ? -12.077 -2.880 -4.151 1.00 91.06 84 MET A N 1
ATOM 621 C CA . MET A 1 84 ? -11.135 -2.621 -5.248 1.00 91.06 84 MET A CA 1
ATOM 622 C C . MET A 1 84 ? -11.604 -3.251 -6.562 1.00 91.06 84 MET A C 1
ATOM 624 O O . MET A 1 84 ? -11.570 -2.589 -7.600 1.00 91.06 84 MET A O 1
ATOM 628 N N . PHE A 1 85 ? -12.105 -4.487 -6.518 1.00 90.19 85 PHE A N 1
ATOM 629 C CA . PHE A 1 85 ? -12.626 -5.175 -7.696 1.00 90.19 85 PHE A CA 1
ATOM 630 C C . PHE A 1 85 ? -13.851 -4.466 -8.282 1.00 90.19 85 PHE A C 1
ATOM 632 O O . PHE A 1 85 ? -13.912 -4.258 -9.491 1.00 90.19 85 PHE A O 1
ATOM 639 N N . ALA A 1 86 ? -14.789 -4.018 -7.444 1.00 90.12 86 ALA A N 1
ATOM 640 C CA . ALA A 1 86 ? -15.950 -3.254 -7.898 1.00 90.12 86 ALA A CA 1
ATOM 641 C C . ALA A 1 86 ? -15.539 -1.972 -8.647 1.00 90.12 86 ALA A C 1
ATOM 643 O O . ALA A 1 86 ? -16.090 -1.668 -9.708 1.00 90.12 86 ALA A O 1
ATOM 644 N N . ARG A 1 87 ? -14.524 -1.255 -8.138 1.00 90.25 87 ARG A N 1
ATOM 645 C CA . ARG A 1 87 ? -13.958 -0.061 -8.791 1.00 90.25 87 ARG A CA 1
ATOM 646 C C . ARG A 1 87 ? -13.268 -0.396 -10.111 1.00 90.25 87 ARG A C 1
ATOM 648 O O . ARG A 1 87 ? -13.511 0.278 -11.108 1.00 90.25 87 ARG A O 1
ATOM 655 N N . TRP A 1 88 ? -12.451 -1.445 -10.138 1.00 89.62 88 TRP A N 1
ATOM 656 C CA . TRP A 1 88 ? -11.811 -1.914 -11.367 1.00 89.62 88 TRP A CA 1
ATOM 657 C C . TRP A 1 88 ? -12.847 -2.300 -12.430 1.00 89.62 88 TRP A C 1
ATOM 659 O O . TRP A 1 88 ? -12.788 -1.820 -13.559 1.00 89.62 88 TRP A O 1
ATOM 669 N N . HIS A 1 89 ? -13.854 -3.086 -12.054 1.00 89.50 89 HIS A N 1
ATOM 670 C CA . HIS A 1 89 ? -14.912 -3.533 -12.955 1.00 89.50 89 HIS A CA 1
ATOM 671 C C . HIS A 1 89 ? -15.731 -2.358 -13.511 1.00 89.50 89 HIS A C 1
ATOM 673 O O . HIS A 1 89 ? -16.073 -2.336 -14.694 1.00 89.50 89 HIS A O 1
ATOM 679 N N . TYR A 1 90 ? -16.004 -1.345 -12.684 1.00 89.50 90 TYR A N 1
ATOM 680 C CA . TYR A 1 90 ? -16.624 -0.099 -13.133 1.00 89.50 90 TYR A CA 1
ATOM 681 C C . TYR A 1 90 ? -15.786 0.625 -14.200 1.00 89.50 90 TYR A C 1
ATOM 683 O O . TYR A 1 90 ? -16.349 1.132 -15.171 1.00 89.50 90 TYR A O 1
ATOM 691 N N . LEU A 1 91 ? -14.456 0.655 -14.050 1.00 88.50 91 LEU A N 1
ATOM 692 C CA . LEU A 1 91 ? -13.548 1.285 -15.013 1.00 88.50 91 LEU A CA 1
ATOM 693 C C . LEU A 1 91 ? -13.451 0.497 -16.323 1.00 88.50 91 LEU A C 1
ATOM 695 O O . LEU A 1 91 ? -13.568 1.092 -17.390 1.00 88.50 91 LEU A O 1
ATOM 699 N N . VAL A 1 92 ? -13.300 -0.829 -16.262 1.00 87.56 92 VAL A N 1
ATOM 700 C CA . VAL A 1 92 ? -13.178 -1.686 -17.460 1.00 87.56 92 VAL A CA 1
ATOM 701 C C . VAL A 1 92 ? -14.414 -1.607 -18.355 1.00 87.56 92 VAL A C 1
ATOM 703 O O . VAL A 1 92 ? -14.295 -1.680 -19.571 1.00 87.56 92 VAL A O 1
ATOM 706 N N . LYS A 1 93 ? -15.602 -1.390 -17.780 1.00 88.12 93 LYS A N 1
ATOM 707 C CA . LYS A 1 93 ? -16.835 -1.183 -18.557 1.00 88.12 93 LYS A CA 1
ATOM 708 C C . LYS A 1 93 ? -16.912 0.166 -19.277 1.00 88.12 93 LYS A C 1
ATOM 710 O O . LYS A 1 93 ? -17.776 0.336 -20.131 1.00 88.12 93 LYS A O 1
ATOM 715 N N . ARG A 1 94 ? -16.086 1.139 -18.890 1.00 87.38 94 ARG A N 1
ATOM 716 C CA . ARG A 1 94 ? -16.156 2.533 -19.364 1.00 87.38 94 ARG A CA 1
ATOM 717 C C . ARG A 1 94 ? -14.955 2.952 -20.197 1.00 87.38 94 ARG A C 1
ATOM 719 O O . ARG A 1 94 ? -15.049 3.930 -20.932 1.00 87.38 94 ARG A O 1
ATOM 726 N N . LEU A 1 95 ? -13.837 2.253 -20.056 1.00 84.94 95 LEU A N 1
ATOM 727 C CA . LEU A 1 95 ? -12.624 2.503 -20.816 1.00 84.94 95 LEU A CA 1
ATOM 728 C C . LEU A 1 95 ? -12.572 1.573 -22.033 1.00 84.94 95 LEU A C 1
ATOM 730 O O . LEU A 1 95 ? -13.020 0.428 -21.940 1.00 84.94 95 LEU A O 1
ATOM 734 N N . PRO A 1 96 ? -12.019 2.030 -23.172 1.00 79.38 96 PRO A N 1
ATOM 735 C CA . PRO A 1 96 ? -11.711 1.124 -24.267 1.00 79.38 96 PRO A CA 1
ATOM 736 C C . PRO A 1 96 ? -10.751 0.043 -23.763 1.00 79.38 96 PRO A C 1
ATOM 738 O O . PRO A 1 96 ? -9.900 0.308 -22.908 1.00 79.38 96 PRO A O 1
ATOM 741 N N . LEU A 1 97 ? -10.890 -1.179 -24.284 1.00 67.88 97 LEU A N 1
ATOM 742 C CA . LEU A 1 97 ? -9.959 -2.258 -23.967 1.00 67.88 97 LEU A CA 1
ATOM 743 C C . LEU A 1 97 ? -8.543 -1.772 -24.282 1.00 67.88 97 LEU A C 1
ATOM 745 O O . LEU A 1 97 ? -8.275 -1.317 -25.396 1.00 67.88 97 LEU A O 1
ATOM 749 N N . LEU A 1 98 ? -7.650 -1.842 -23.293 1.00 65.31 98 LEU A N 1
ATOM 750 C CA . LEU A 1 98 ? -6.239 -1.572 -23.538 1.00 65.31 98 LEU A CA 1
ATOM 751 C C . LEU A 1 98 ? -5.770 -2.518 -24.650 1.00 65.31 98 LEU A C 1
ATOM 753 O O . LEU A 1 98 ? -6.180 -3.686 -24.647 1.00 65.31 98 LEU A O 1
ATOM 757 N N . PRO A 1 99 ? -4.943 -2.047 -25.603 1.00 58.41 99 PRO A N 1
ATOM 758 C CA . PRO A 1 99 ? -4.353 -2.937 -26.586 1.00 58.41 99 PRO A CA 1
ATOM 759 C C . PRO A 1 99 ? -3.662 -4.064 -25.823 1.00 58.41 99 PRO A C 1
ATOM 761 O O . PRO A 1 99 ? -2.786 -3.817 -24.993 1.00 58.41 99 PRO A O 1
ATOM 764 N N . GLN A 1 100 ? -4.121 -5.293 -26.054 1.00 54.25 100 GLN A N 1
ATOM 765 C CA . GLN A 1 100 ? -3.507 -6.491 -25.505 1.00 54.25 100 GLN A CA 1
ATOM 766 C C . GLN A 1 100 ? -2.086 -6.502 -26.068 1.00 54.25 100 GLN A C 1
ATOM 768 O O . GLN A 1 100 ? -1.899 -6.813 -27.245 1.00 54.25 100 GLN A O 1
ATOM 773 N N . ILE A 1 101 ? -1.091 -6.075 -25.286 1.00 50.19 101 ILE A N 1
ATOM 774 C CA . ILE A 1 101 ? 0.307 -6.221 -25.684 1.00 50.19 101 ILE A CA 1
ATOM 775 C C . ILE A 1 101 ? 0.490 -7.723 -25.881 1.00 50.19 101 ILE A C 1
ATOM 777 O O . ILE A 1 101 ? 0.414 -8.489 -24.921 1.00 50.19 101 ILE A O 1
ATOM 781 N N . GLN A 1 102 ? 0.628 -8.149 -27.139 1.00 43.16 102 GLN A N 1
ATOM 782 C CA . GLN A 1 102 ? 0.934 -9.527 -27.488 1.00 43.16 102 GLN A CA 1
ATOM 783 C C . GLN A 1 102 ? 2.324 -9.813 -26.932 1.00 43.16 102 GLN A C 1
ATOM 785 O O . GLN A 1 102 ? 3.336 -9.576 -27.588 1.00 43.16 102 GLN A O 1
ATOM 790 N N . TYR A 1 103 ? 2.387 -10.274 -25.687 1.00 48.12 103 TYR A N 1
ATOM 791 C CA . TYR A 1 103 ? 3.593 -10.880 -25.164 1.00 48.12 103 TYR A CA 1
ATOM 792 C C . TYR A 1 103 ? 3.882 -12.071 -26.075 1.00 48.12 103 TYR A C 1
ATOM 794 O O . TYR A 1 103 ? 3.109 -13.030 -26.105 1.00 48.12 103 TYR A O 1
ATOM 802 N N . GLN A 1 104 ? 4.949 -11.982 -26.873 1.00 40.75 104 GLN A N 1
ATOM 803 C CA . GLN A 1 104 ? 5.504 -13.148 -27.543 1.00 40.75 104 GLN A CA 1
ATOM 804 C C . GLN A 1 104 ? 5.876 -14.127 -26.435 1.00 40.75 104 GLN A C 1
ATOM 806 O O . GLN A 1 104 ? 6.873 -13.957 -25.735 1.00 40.75 104 GLN A O 1
ATOM 811 N N . VAL A 1 105 ? 5.006 -15.107 -26.216 1.00 45.31 105 VAL A N 1
ATOM 812 C CA . VAL A 1 105 ? 5.300 -16.252 -25.372 1.00 45.31 105 VAL A CA 1
ATOM 813 C C . VAL A 1 105 ? 6.544 -16.876 -25.985 1.00 45.31 105 VAL A C 1
ATOM 815 O O . VAL A 1 105 ? 6.512 -17.337 -27.122 1.00 45.31 105 VAL A O 1
ATOM 818 N N . ILE A 1 106 ? 7.665 -16.829 -25.268 1.00 41.12 106 ILE A N 1
ATOM 819 C CA . ILE A 1 106 ? 8.836 -17.629 -25.614 1.00 41.12 106 ILE A CA 1
ATOM 820 C C . ILE A 1 106 ? 8.372 -19.079 -25.446 1.00 41.12 106 ILE A C 1
ATOM 822 O O . ILE A 1 106 ? 8.329 -19.607 -24.335 1.00 41.12 106 ILE A O 1
ATOM 826 N N . ASP A 1 107 ? 7.944 -19.690 -26.552 1.00 44.25 107 ASP A N 1
ATOM 827 C CA . ASP A 1 107 ? 7.228 -20.972 -26.635 1.00 44.25 107 ASP A CA 1
ATOM 828 C C . ASP A 1 107 ? 8.056 -22.191 -26.185 1.00 44.25 107 ASP A C 1
ATOM 830 O O . ASP A 1 107 ? 7.640 -23.336 -26.341 1.00 44.25 107 ASP A O 1
ATOM 834 N N . HIS A 1 108 ? 9.228 -21.969 -25.595 1.00 45.28 108 HIS A N 1
ATOM 835 C CA . HIS A 1 108 ? 10.177 -23.022 -25.249 1.00 45.28 108 HIS A CA 1
ATOM 836 C C . HIS A 1 108 ? 10.352 -23.231 -23.737 1.00 45.28 108 HIS A C 1
ATOM 838 O O . HIS A 1 108 ? 11.016 -24.188 -23.351 1.00 45.28 108 HIS A O 1
ATOM 844 N N . LEU A 1 109 ? 9.766 -22.389 -22.867 1.00 43.84 109 LEU A N 1
ATOM 845 C CA . LEU A 1 109 ? 9.987 -22.467 -21.407 1.00 43.84 109 LEU A CA 1
ATOM 846 C C . LEU A 1 109 ? 8.750 -22.191 -20.526 1.00 43.84 109 LEU A C 1
ATOM 848 O O . LEU A 1 109 ? 8.888 -21.652 -19.431 1.00 43.84 109 LEU A O 1
ATOM 852 N N . SER A 1 110 ? 7.530 -22.551 -20.941 1.00 33.94 110 SER A N 1
ATOM 853 C CA . SER A 1 110 ? 6.356 -22.296 -20.088 1.00 33.94 110 SER A CA 1
ATOM 854 C C . SER A 1 110 ? 5.308 -23.417 -20.088 1.00 33.94 110 SER A C 1
ATOM 856 O O . SER A 1 110 ? 4.492 -23.487 -21.008 1.00 33.94 110 SER A O 1
ATOM 858 N N . PRO A 1 111 ? 5.232 -24.236 -19.019 1.00 37.97 111 PRO A N 1
ATOM 859 C CA . PRO A 1 111 ? 4.031 -25.006 -18.686 1.00 37.97 111 PRO A CA 1
ATOM 860 C C . PRO A 1 111 ? 2.866 -24.119 -18.192 1.00 37.97 111 PRO A C 1
ATOM 862 O O . PRO A 1 111 ? 1.806 -24.631 -17.850 1.00 37.97 111 PRO A O 1
ATOM 865 N N . TYR A 1 112 ? 3.013 -22.789 -18.177 1.00 42.38 112 TYR A N 1
ATOM 866 C CA . TYR A 1 112 ? 2.023 -21.849 -17.637 1.00 42.38 112 TYR A CA 1
ATOM 867 C C . TYR A 1 112 ? 1.038 -21.316 -18.699 1.00 42.38 112 TYR A C 1
ATOM 869 O O . TYR A 1 112 ? 0.362 -20.314 -18.478 1.00 42.38 112 TYR A O 1
ATOM 877 N N . LYS A 1 113 ? 0.934 -21.971 -19.868 1.00 36.53 113 LYS A N 1
ATOM 878 C CA . LYS A 1 113 ? 0.111 -21.519 -21.012 1.00 36.53 113 LYS A CA 1
ATOM 879 C C . LYS A 1 113 ? -1.405 -21.770 -20.861 1.00 36.53 113 LYS A C 1
ATOM 881 O O . LYS A 1 113 ? -2.152 -21.570 -21.810 1.00 36.53 113 LYS A O 1
ATOM 886 N N . LEU A 1 114 ? -1.887 -22.155 -19.680 1.00 36.09 114 LEU A N 1
ATOM 887 C CA . LEU A 1 114 ? -3.308 -22.408 -19.406 1.00 36.09 114 LEU A CA 1
ATOM 888 C C . LEU A 1 114 ? -3.702 -21.887 -18.018 1.00 36.09 114 LEU A C 1
ATOM 890 O O . LEU A 1 114 ? -3.961 -22.674 -17.124 1.00 36.09 114 LEU A O 1
ATOM 894 N N . PHE A 1 115 ? -3.728 -20.569 -17.807 1.00 33.56 115 PHE A N 1
ATOM 895 C CA . PHE A 1 115 ? -4.329 -19.989 -16.589 1.00 33.56 115 PHE A CA 1
ATOM 896 C C . PHE A 1 115 ? -4.929 -18.591 -16.816 1.00 33.56 115 PHE A C 1
ATOM 898 O O . PHE A 1 115 ? -4.899 -17.729 -15.947 1.00 33.56 115 PHE A O 1
ATOM 905 N N . LEU A 1 116 ? -5.484 -18.350 -18.008 1.00 36.66 116 LEU A N 1
ATOM 906 C CA . LEU A 1 116 ? -6.239 -17.123 -18.308 1.00 36.66 116 LEU A CA 1
ATOM 907 C C . LEU A 1 116 ? -7.723 -17.372 -18.631 1.00 36.66 116 LEU A C 1
ATOM 909 O O . LEU A 1 116 ? -8.464 -16.404 -18.763 1.00 36.66 116 LEU A O 1
ATOM 913 N N . SER A 1 117 ? -8.185 -18.630 -18.690 1.00 31.83 117 SER A N 1
ATOM 914 C CA . SER A 1 117 ? -9.611 -18.958 -18.8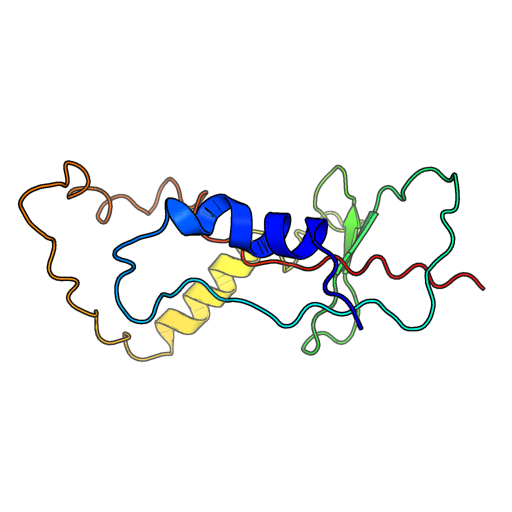74 1.00 31.83 117 SER A CA 1
ATOM 915 C C . SER A 1 117 ? -10.401 -19.121 -17.569 1.00 31.83 117 SER A C 1
ATOM 917 O O . SER A 1 117 ? -11.619 -18.991 -17.599 1.00 31.83 117 SER A O 1
ATOM 919 N N . ASP A 1 118 ? -9.735 -19.329 -16.426 1.00 28.62 118 ASP A N 1
ATOM 920 C CA . ASP A 1 118 ? -10.398 -19.762 -15.178 1.00 28.62 118 ASP A CA 1
ATOM 921 C C . ASP A 1 118 ? -10.286 -18.733 -14.030 1.00 28.62 118 ASP A C 1
ATOM 923 O O . ASP A 1 118 ? -10.514 -19.032 -12.855 1.00 28.62 118 ASP A O 1
ATOM 927 N N . CYS A 1 119 ? -9.960 -17.476 -14.346 1.00 38.41 119 CYS A N 1
ATOM 928 C CA . CYS A 1 119 ? -9.736 -16.420 -13.348 1.00 38.41 119 CYS A CA 1
ATOM 929 C C . CYS A 1 119 ? -11.007 -15.909 -12.638 1.00 38.41 119 CYS A C 1
ATOM 931 O O . CYS A 1 119 ? -10.931 -14.930 -11.895 1.00 38.41 119 CYS A O 1
ATOM 933 N N . THR A 1 120 ? -12.166 -16.555 -12.793 1.00 41.47 120 THR A N 1
ATOM 934 C CA . THR A 1 120 ? -13.363 -16.226 -11.999 1.00 41.47 120 THR A CA 1
ATOM 935 C C . THR A 1 120 ? -13.315 -16.777 -10.572 1.00 41.47 120 THR A C 1
ATOM 937 O O . THR A 1 120 ? -14.069 -16.288 -9.738 1.00 41.47 120 THR A O 1
ATOM 940 N N . ASN A 1 121 ? -12.422 -17.728 -10.253 1.00 31.44 121 ASN A N 1
ATOM 941 C CA . ASN A 1 121 ? -12.475 -18.444 -8.966 1.00 31.44 121 ASN A CA 1
ATOM 942 C C . ASN A 1 121 ? -11.251 -18.309 -8.042 1.00 31.44 121 ASN A C 1
ATOM 944 O O . ASN A 1 121 ? -11.294 -18.840 -6.939 1.00 31.44 121 ASN A O 1
ATOM 948 N N . ASN A 1 122 ? -10.185 -17.586 -8.410 1.00 37.94 122 ASN A N 1
ATOM 949 C CA . ASN A 1 122 ? -9.027 -17.399 -7.514 1.00 37.94 122 ASN A CA 1
ATOM 950 C C . ASN A 1 122 ? -8.286 -16.069 -7.740 1.00 37.94 122 ASN A C 1
ATOM 952 O O . ASN A 1 122 ? -7.089 -16.011 -8.003 1.00 37.94 122 ASN A O 1
ATOM 956 N N . PHE A 1 123 ? -9.008 -14.958 -7.590 1.00 39.56 123 PHE A N 1
ATOM 957 C CA . PHE A 1 123 ? -8.498 -13.584 -7.737 1.00 39.56 123 PHE A CA 1
ATOM 958 C C . PHE A 1 123 ? -7.625 -13.122 -6.541 1.00 39.56 123 PHE A C 1
ATOM 960 O O . PHE A 1 123 ? -7.703 -11.975 -6.091 1.00 39.56 123 PHE A O 1
ATOM 967 N N . ALA A 1 124 ? -6.849 -14.032 -5.942 1.00 33.91 124 ALA A N 1
ATOM 968 C CA . ALA A 1 124 ? -6.183 -13.807 -4.663 1.00 33.91 124 ALA A CA 1
ATOM 969 C C . ALA A 1 124 ? -4.755 -13.244 -4.758 1.00 33.91 124 ALA A C 1
ATOM 971 O O . ALA A 1 124 ? -4.302 -12.715 -3.743 1.00 33.91 124 ALA A O 1
ATOM 972 N N . GLU A 1 125 ? -4.081 -13.288 -5.912 1.00 35.72 125 GLU A N 1
ATOM 973 C CA . GLU A 1 125 ? -2.610 -13.157 -5.934 1.00 35.72 125 GLU A CA 1
ATOM 974 C C . GLU A 1 125 ? -2.006 -11.904 -6.592 1.00 35.72 125 GLU A C 1
ATOM 976 O O . GLU A 1 125 ? -0.808 -11.695 -6.451 1.00 35.72 125 GLU A O 1
ATOM 981 N N . TRP A 1 126 ? -2.773 -11.002 -7.220 1.00 36.03 126 TRP A N 1
ATOM 982 C CA . TRP A 1 126 ? -2.148 -9.946 -8.050 1.00 36.03 126 TRP A CA 1
ATOM 983 C C . TRP A 1 126 ? -2.373 -8.486 -7.645 1.00 36.03 126 TRP A C 1
ATOM 985 O O . TRP A 1 126 ? -1.949 -7.587 -8.364 1.00 36.03 126 TRP A O 1
ATOM 995 N N . TYR A 1 127 ? -2.941 -8.205 -6.469 1.00 38.66 127 TYR A N 1
ATOM 996 C CA . TYR A 1 127 ? -3.156 -6.816 -6.031 1.00 38.66 127 TYR A CA 1
ATOM 997 C C . TYR A 1 127 ? -2.672 -6.560 -4.603 1.00 38.66 127 TYR A C 1
ATOM 999 O O . TYR A 1 127 ? -3.441 -6.179 -3.727 1.00 38.66 127 TYR A O 1
ATOM 1007 N N . CYS A 1 128 ? -1.368 -6.723 -4.384 1.00 27.56 128 CYS A N 1
ATOM 1008 C CA . CYS A 1 128 ? -0.659 -6.079 -3.275 1.00 27.56 128 CYS A CA 1
ATOM 1009 C C . CYS A 1 128 ? 0.175 -4.907 -3.814 1.00 27.56 128 CYS A C 1
ATOM 1011 O O . CYS A 1 128 ? 1.398 -4.874 -3.690 1.00 27.56 128 CYS A O 1
ATOM 1013 N N . THR A 1 129 ? -0.481 -3.927 -4.439 1.00 34.78 129 THR A N 1
ATOM 1014 C CA . THR A 1 129 ? 0.150 -2.629 -4.705 1.00 34.78 129 THR A CA 1
ATOM 1015 C C . THR A 1 129 ? 0.110 -1.812 -3.419 1.00 34.78 129 THR A C 1
ATOM 1017 O O . THR A 1 129 ? -0.877 -1.150 -3.121 1.00 34.78 129 THR A O 1
ATOM 1020 N N . LEU A 1 130 ? 1.184 -1.953 -2.642 1.00 33.59 130 LEU A N 1
ATOM 1021 C CA . LEU A 1 130 ? 1.760 -0.981 -1.711 1.00 33.59 130 LEU A CA 1
ATOM 1022 C C . LEU A 1 130 ? 0.787 0.088 -1.167 1.00 33.59 130 LEU A C 1
ATOM 1024 O O . LEU A 1 130 ? 0.856 1.260 -1.534 1.00 33.59 130 LEU A O 1
ATOM 1028 N N . ILE A 1 131 ? -0.087 -0.297 -0.238 1.00 34.97 131 ILE A N 1
ATOM 1029 C CA . ILE A 1 131 ? -0.683 0.674 0.682 1.00 34.97 131 ILE A CA 1
ATOM 1030 C C . ILE A 1 131 ? 0.372 0.914 1.753 1.00 34.97 131 ILE A C 1
ATOM 1032 O O . ILE A 1 131 ? 0.560 0.103 2.658 1.00 34.97 131 ILE A O 1
ATOM 1036 N N . VAL A 1 132 ? 1.132 1.995 1.591 1.00 32.19 132 VAL A N 1
ATOM 1037 C CA . VAL A 1 132 ? 2.002 2.509 2.647 1.00 32.19 132 VAL A CA 1
ATOM 1038 C C . VAL A 1 132 ? 1.081 2.936 3.787 1.00 32.19 132 VAL A C 1
ATOM 1040 O O . VAL A 1 132 ? 0.437 3.981 3.712 1.00 32.19 132 VAL A O 1
ATOM 1043 N N . PHE A 1 133 ? 0.982 2.104 4.823 1.00 30.52 133 PHE A N 1
ATOM 1044 C CA . PHE A 1 133 ? 0.430 2.510 6.107 1.00 30.52 133 PHE A CA 1
ATOM 1045 C C . PHE A 1 133 ? 1.357 3.583 6.680 1.00 30.52 133 PHE A C 1
ATOM 1047 O O . PHE A 1 133 ? 2.407 3.279 7.240 1.00 30.52 133 PHE A O 1
ATOM 1054 N N . ILE A 1 134 ? 0.996 4.851 6.488 1.00 31.30 134 ILE A N 1
ATOM 1055 C CA . ILE A 1 134 ? 1.520 5.926 7.323 1.00 31.30 134 ILE A CA 1
ATOM 1056 C C . ILE A 1 134 ? 0.719 5.837 8.617 1.00 31.30 134 ILE A C 1
ATOM 1058 O O . ILE A 1 134 ? -0.417 6.301 8.694 1.00 31.30 134 ILE A O 1
ATOM 1062 N N . GLU A 1 135 ? 1.297 5.168 9.610 1.00 30.86 135 GLU A N 1
ATOM 1063 C CA . GLU A 1 135 ? 0.830 5.220 10.988 1.00 30.86 135 GLU A CA 1
ATOM 1064 C C . GLU A 1 135 ? 0.980 6.679 11.448 1.00 30.86 135 GLU A C 1
ATOM 1066 O O . GLU A 1 135 ? 2.073 7.154 11.746 1.00 30.86 135 GLU A O 1
ATOM 1071 N N . TYR A 1 136 ? -0.108 7.449 11.380 1.00 32.38 136 TYR A N 1
ATOM 1072 C CA . TYR A 1 136 ? -0.110 8.844 11.805 1.00 32.38 136 TYR A CA 1
ATOM 1073 C C . TYR A 1 136 ? -0.203 8.886 13.333 1.00 32.38 136 TYR A C 1
ATOM 1075 O O . TYR A 1 136 ? -1.278 9.074 13.900 1.00 32.38 136 TYR A O 1
ATOM 1083 N N . ASN A 1 137 ? 0.928 8.687 14.010 1.00 30.39 137 ASN A N 1
ATOM 1084 C CA . ASN A 1 137 ? 1.057 8.981 15.433 1.00 30.39 137 ASN A CA 1
ATOM 1085 C C . ASN A 1 137 ? 1.292 10.491 15.594 1.00 30.39 137 ASN A C 1
ATOM 1087 O O . ASN A 1 137 ? 2.422 10.965 15.680 1.00 30.39 137 ASN A O 1
ATOM 1091 N N . LYS A 1 138 ? 0.213 11.281 15.595 1.00 29.61 138 LYS A N 1
ATOM 1092 C CA . LYS A 1 138 ? 0.279 12.656 16.103 1.00 29.61 138 LYS A CA 1
ATOM 1093 C C . LYS A 1 138 ? 0.000 12.604 17.600 1.00 29.61 138 LYS A C 1
ATOM 1095 O O . LYS A 1 138 ? -1.153 12.588 18.020 1.00 29.61 138 LYS A O 1
ATOM 1100 N N . ALA A 1 139 ? 1.070 12.510 18.384 1.00 33.12 139 ALA A N 1
ATOM 1101 C CA . ALA A 1 139 ? 1.012 12.826 19.803 1.00 33.12 139 ALA A CA 1
ATOM 1102 C C . ALA A 1 139 ? 0.708 14.326 19.973 1.00 33.12 139 ALA A C 1
ATOM 1104 O O . ALA A 1 139 ? 1.107 15.143 19.139 1.00 33.12 139 ALA A O 1
ATOM 1105 N N . ALA A 1 140 ? -0.072 14.606 21.016 1.00 30.81 140 ALA A N 1
ATOM 1106 C CA . ALA A 1 140 ? -0.577 15.904 21.451 1.00 30.81 140 ALA A CA 1
ATOM 1107 C C . ALA A 1 140 ? 0.500 16.983 21.639 1.00 30.81 140 ALA A C 1
ATOM 1109 O O . ALA A 1 140 ? 1.664 16.624 21.930 1.00 30.81 140 ALA A O 1
#

Sequence (140 aa):
MSPCPWSCRAICGRIEAYISCLPPPFHLARPLLSRAASAEARTPARAPSFSVAWCATQPLPELINATTGKLESGQPSLLCKQSMFARWHYLVKRLPLLPQIQYQVIDHLSPYKLFLSDCTNNFAEWYCTLIVFIEYNKAA

Radius of gyration: 20.5 Å; chains: 1; bounding box: 46×41×51 Å

Organism: Helicoverpa armigera (NCBI:txid29058)